Protein AF-A0A398BJD2-F1 (afdb_monomer_lite)

Secondary structure (DSSP, 8-state):
-----TT----EEEEETTEEEEEEEEEEEESS-EEEEEEEEEEE-TT--B-PPEEEEEEEEE-SEEEEEEEEEEES-HHHHHH--EEEEEEEEEEETTS-EEEP-HHHHHHHHTTT-TT--HHHHSPPPPP--

Structure (mmCIF, N/CA/C/O backbone):
data_AF-A0A398BJD2-F1
#
_entry.id   AF-A0A398BJD2-F1
#
loop_
_atom_site.group_PDB
_atom_site.id
_atom_site.type_symbol
_atom_site.label_atom_id
_atom_site.label_alt_id
_atom_site.label_comp_id
_atom_site.label_asym_id
_atom_site.label_entity_id
_atom_site.label_seq_id
_atom_site.pdbx_PDB_ins_code
_atom_site.Cartn_x
_atom_site.Cartn_y
_atom_site.Cartn_z
_atom_site.occupancy
_atom_site.B_iso_or_equiv
_atom_site.auth_seq_id
_atom_site.auth_comp_id
_atom_site.auth_asym_id
_atom_site.auth_atom_id
_atom_site.pdbx_PDB_model_num
ATOM 1 N N . MET A 1 1 ? -5.470 4.333 15.284 1.00 41.03 1 MET A N 1
ATOM 2 C CA . MET A 1 1 ? -5.445 3.070 14.524 1.00 41.03 1 MET A CA 1
ATOM 3 C C . MET A 1 1 ? -4.122 3.019 13.797 1.00 41.03 1 MET A C 1
ATOM 5 O O . MET A 1 1 ? -3.887 3.861 12.942 1.00 41.03 1 M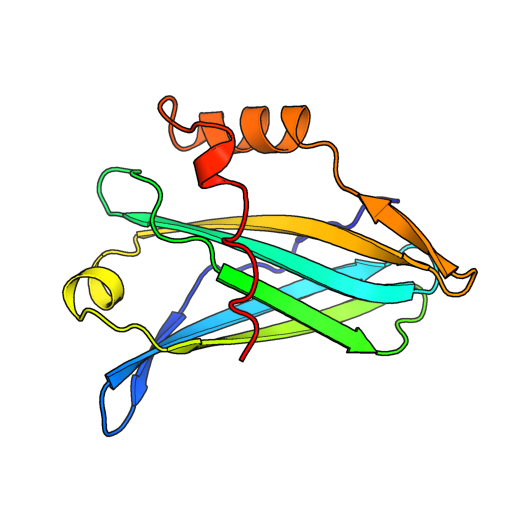ET A O 1
ATOM 9 N N . THR A 1 2 ? -3.240 2.115 14.202 1.00 39.16 2 THR A N 1
ATOM 10 C CA . THR A 1 2 ? -1.899 2.003 13.623 1.00 39.16 2 THR A CA 1
ATOM 11 C C . THR A 1 2 ? -1.855 0.675 12.901 1.00 39.16 2 THR A C 1
ATOM 13 O O . THR A 1 2 ? -1.796 -0.364 13.553 1.00 39.16 2 THR A O 1
ATOM 16 N N . ILE A 1 3 ? -1.955 0.709 11.573 1.00 44.94 3 ILE A N 1
ATOM 17 C CA . ILE A 1 3 ? -1.651 -0.472 10.775 1.00 44.94 3 ILE A CA 1
ATOM 18 C C . ILE A 1 3 ? -0.155 -0.431 10.525 1.00 44.94 3 ILE A C 1
ATOM 20 O O . ILE A 1 3 ? 0.338 0.377 9.743 1.00 44.94 3 ILE A O 1
ATOM 24 N N . ASP A 1 4 ? 0.552 -1.255 11.283 1.00 50.56 4 ASP A N 1
ATOM 25 C CA . ASP A 1 4 ? 1.979 -1.469 11.118 1.00 50.56 4 ASP A CA 1
ATOM 26 C C . ASP A 1 4 ? 2.181 -2.558 10.053 1.00 50.56 4 ASP A C 1
ATOM 28 O O . ASP A 1 4 ? 1.664 -3.668 10.204 1.00 50.56 4 ASP A O 1
ATOM 32 N N . SER A 1 5 ? 2.883 -2.229 8.967 1.00 50.41 5 SER A N 1
ATOM 33 C CA . SER A 1 5 ? 3.232 -3.137 7.866 1.00 50.41 5 SER A CA 1
ATOM 34 C C . SER A 1 5 ? 4.558 -3.872 8.123 1.00 50.41 5 SER A C 1
ATOM 36 O O . SER A 1 5 ? 5.328 -4.130 7.201 1.00 50.41 5 SER A O 1
ATOM 38 N N . THR A 1 6 ? 4.810 -4.263 9.376 1.00 50.88 6 THR A N 1
ATOM 39 C CA . THR A 1 6 ? 6.027 -4.946 9.876 1.00 50.88 6 THR A CA 1
ATOM 40 C C . THR A 1 6 ? 6.441 -6.219 9.126 1.00 50.88 6 THR A C 1
ATOM 42 O O . THR A 1 6 ? 7.538 -6.718 9.356 1.00 50.88 6 THR A O 1
ATOM 45 N N . GLY A 1 7 ? 5.592 -6.771 8.256 1.00 56.72 7 GLY A N 1
ATOM 46 C CA . GLY A 1 7 ? 5.878 -7.981 7.477 1.00 56.72 7 GLY A CA 1
ATOM 47 C C . GLY A 1 7 ? 6.033 -7.770 5.972 1.00 56.72 7 GLY A C 1
ATOM 48 O O . GLY A 1 7 ? 6.034 -8.760 5.250 1.00 56.72 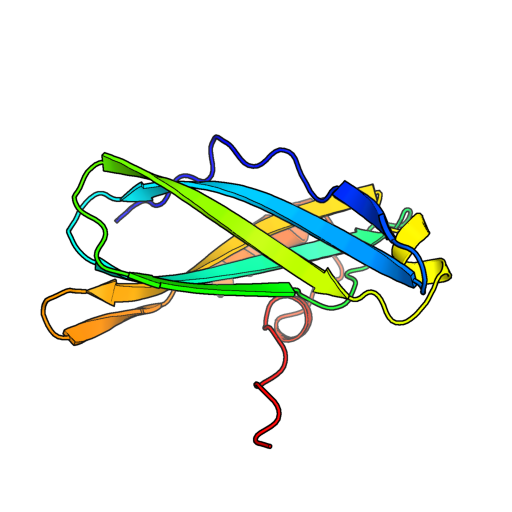7 GLY A O 1
ATOM 49 N N . TYR A 1 8 ? 6.090 -6.531 5.481 1.00 68.12 8 TYR A N 1
ATOM 50 C CA . TYR A 1 8 ? 6.264 -6.292 4.050 1.00 68.12 8 TYR A CA 1
ATOM 51 C C . TYR A 1 8 ? 7.717 -6.524 3.619 1.00 68.12 8 TYR A C 1
ATOM 53 O O . TYR A 1 8 ? 8.610 -5.782 4.023 1.00 68.12 8 TYR A O 1
ATOM 61 N N . THR A 1 9 ? 7.950 -7.542 2.792 1.00 71.12 9 THR A N 1
ATOM 62 C CA . THR A 1 9 ? 9.287 -7.910 2.286 1.00 71.12 9 THR A CA 1
ATOM 63 C C . THR A 1 9 ? 9.598 -7.335 0.905 1.00 71.12 9 THR A C 1
ATOM 65 O O . THR A 1 9 ? 10.712 -7.506 0.417 1.00 71.12 9 THR A O 1
ATOM 68 N N . GLY A 1 10 ? 8.643 -6.636 0.286 1.00 79.56 10 GLY A N 1
ATOM 69 C CA . GLY A 1 10 ? 8.769 -6.097 -1.065 1.00 79.56 10 GLY A CA 1
ATOM 70 C C . GLY A 1 10 ? 7.834 -6.772 -2.066 1.00 79.56 10 GLY A C 1
ATOM 71 O O . GLY A 1 10 ? 6.874 -7.452 -1.695 1.00 79.56 10 GLY A O 1
ATOM 72 N N . ILE A 1 11 ? 8.122 -6.544 -3.345 1.00 83.81 11 ILE A N 1
ATOM 73 C CA . ILE A 1 11 ? 7.409 -7.138 -4.475 1.00 83.81 11 ILE A CA 1
ATOM 74 C C . ILE A 1 11 ? 8.284 -8.237 -5.068 1.00 83.81 11 ILE A C 1
ATOM 76 O O . ILE A 1 11 ? 9.465 -8.019 -5.327 1.00 83.81 11 ILE A O 1
ATOM 80 N N . GLU A 1 12 ? 7.686 -9.391 -5.326 1.00 85.44 12 GLU A N 1
ATOM 81 C CA . GLU A 1 12 ? 8.291 -10.473 -6.089 1.00 85.44 12 GLU A CA 1
ATOM 82 C C . GLU A 1 12 ? 7.812 -10.414 -7.541 1.00 85.44 12 GLU A C 1
ATOM 84 O O . GLU A 1 12 ? 6.609 -10.334 -7.801 1.00 85.44 12 GLU A O 1
ATOM 89 N N . THR A 1 13 ? 8.739 -10.494 -8.493 1.00 83.00 13 THR A N 1
ATOM 90 C CA . THR A 1 13 ? 8.412 -10.649 -9.914 1.00 83.00 13 THR A CA 1
ATOM 91 C C . THR A 1 13 ? 8.449 -12.129 -10.278 1.00 83.00 13 THR A C 1
ATOM 93 O O . THR A 1 13 ? 9.491 -12.774 -10.195 1.00 83.00 13 THR A O 1
ATOM 96 N N . ASN A 1 14 ? 7.319 -12.662 -10.729 1.00 84.62 14 ASN A N 1
ATOM 97 C CA . ASN A 1 14 ? 7.175 -14.042 -11.169 1.00 84.62 14 ASN A CA 1
ATOM 98 C C . ASN A 1 14 ? 6.941 -14.092 -12.680 1.00 84.62 14 ASN A C 1
ATOM 100 O O . ASN A 1 14 ? 6.075 -13.383 -13.196 1.00 84.62 14 ASN A O 1
ATOM 104 N N . TYR A 1 15 ? 7.669 -14.957 -13.385 1.00 80.06 15 TYR A N 1
ATOM 105 C CA . TYR A 1 15 ? 7.367 -15.287 -14.776 1.00 80.06 15 TYR A CA 1
ATOM 106 C C . TYR A 1 15 ? 6.320 -16.406 -14.811 1.00 80.06 15 TYR A C 1
ATOM 108 O O . TYR A 1 15 ? 6.538 -17.490 -14.271 1.00 80.06 15 TYR A O 1
ATOM 116 N N . VAL A 1 16 ? 5.171 -16.136 -15.423 1.00 80.50 16 VAL A N 1
ATOM 117 C CA . VAL A 1 16 ? 4.100 -17.110 -15.671 1.00 80.50 16 VAL A CA 1
ATOM 118 C C . VAL A 1 16 ? 3.961 -17.322 -17.178 1.00 80.50 16 VAL A C 1
ATOM 120 O O . VAL A 1 16 ? 4.381 -16.466 -17.946 1.00 80.50 16 VAL A O 1
ATOM 123 N N . GLU A 1 17 ? 3.365 -18.438 -17.617 1.00 72.12 17 GLU A N 1
ATOM 124 C CA . GLU A 1 17 ? 3.377 -18.958 -19.008 1.00 72.12 17 GLU A CA 1
ATOM 125 C C . GLU A 1 17 ? 3.143 -17.943 -20.152 1.00 72.12 17 GLU A C 1
ATOM 127 O O . GLU A 1 17 ? 3.451 -18.251 -21.302 1.00 72.12 17 GLU A O 1
ATOM 132 N N . ARG A 1 18 ? 2.582 -16.753 -19.882 1.00 73.06 18 ARG A N 1
ATOM 133 C CA . ARG A 1 18 ? 2.342 -15.684 -20.868 1.00 73.06 18 ARG A CA 1
ATOM 134 C C . ARG A 1 18 ? 2.650 -14.259 -20.374 1.00 73.06 18 ARG A C 1
ATOM 136 O O . ARG A 1 18 ? 2.047 -13.314 -20.875 1.00 73.06 18 ARG A O 1
ATOM 143 N N . GLY A 1 19 ? 3.533 -14.084 -19.390 1.00 81.94 19 GLY A N 1
ATOM 144 C CA . GLY A 1 19 ? 3.974 -12.752 -18.957 1.00 81.94 19 GLY A CA 1
ATOM 145 C C . GLY A 1 19 ? 4.495 -12.688 -17.526 1.00 81.94 19 GLY A C 1
ATOM 146 O O . GLY A 1 19 ? 4.637 -13.700 -16.843 1.00 81.94 19 GLY A O 1
ATOM 147 N N . TYR A 1 20 ? 4.757 -11.473 -17.055 1.00 85.31 20 TYR A N 1
ATOM 148 C CA . TYR A 1 20 ? 5.238 -11.232 -15.699 1.00 85.31 20 TYR A CA 1
ATOM 149 C C . TYR A 1 20 ? 4.094 -10.864 -14.754 1.00 85.31 20 TYR A C 1
ATOM 151 O O . TYR A 1 20 ? 3.118 -10.210 -15.135 1.00 85.31 20 TYR A O 1
ATOM 159 N N . ARG A 1 21 ? 4.220 -11.273 -13.492 1.00 88.69 21 ARG A N 1
ATOM 160 C CA . ARG A 1 21 ? 3.326 -10.878 -12.404 1.00 88.69 21 ARG A CA 1
ATOM 161 C C . ARG A 1 21 ? 4.111 -10.369 -11.216 1.00 88.69 21 ARG A C 1
ATOM 163 O O . ARG A 1 21 ? 5.030 -11.036 -10.754 1.00 88.69 21 ARG A O 1
ATOM 170 N N . TYR A 1 22 ? 3.669 -9.248 -10.672 1.00 89.00 22 TYR A N 1
ATOM 171 C CA . TYR A 1 22 ? 4.040 -8.848 -9.327 1.00 89.00 22 TYR A CA 1
ATOM 172 C C . TYR A 1 22 ? 3.213 -9.625 -8.317 1.00 89.00 22 TYR A C 1
ATOM 174 O O . TYR A 1 22 ? 2.001 -9.757 -8.488 1.00 89.00 22 TYR A O 1
ATOM 182 N N . ALA A 1 23 ? 3.859 -10.101 -7.262 1.00 89.69 23 ALA A N 1
ATOM 183 C CA . ALA A 1 23 ? 3.225 -10.652 -6.080 1.00 89.69 23 ALA A CA 1
ATOM 184 C C . ALA A 1 23 ? 3.748 -9.916 -4.846 1.00 89.69 23 ALA A C 1
ATOM 186 O O . ALA A 1 23 ? 4.931 -9.601 -4.752 1.00 89.69 23 ALA A O 1
ATOM 187 N N . ALA A 1 24 ? 2.864 -9.625 -3.902 1.00 90.00 24 ALA A N 1
ATOM 188 C CA . ALA A 1 24 ? 3.252 -9.052 -2.623 1.00 90.00 24 ALA A CA 1
ATOM 189 C C . ALA A 1 24 ? 2.417 -9.670 -1.512 1.00 90.00 24 ALA A C 1
ATOM 191 O O . ALA A 1 24 ? 1.214 -9.884 -1.677 1.00 90.00 24 ALA A O 1
ATOM 192 N N . GLN A 1 25 ? 3.054 -9.901 -0.370 1.00 89.62 25 GLN A N 1
ATOM 193 C CA . GLN A 1 25 ? 2.398 -10.314 0.859 1.00 89.62 25 GLN A CA 1
ATOM 194 C C . GLN A 1 25 ? 2.712 -9.296 1.954 1.00 89.62 25 GLN A C 1
ATOM 196 O O . GLN A 1 25 ? 3.850 -8.858 2.115 1.00 89.62 25 GLN A O 1
ATOM 201 N N . LEU A 1 26 ? 1.688 -8.903 2.708 1.00 88.75 26 LEU A N 1
ATOM 202 C CA . LEU A 1 26 ? 1.800 -7.964 3.813 1.00 88.75 26 LEU A CA 1
ATOM 203 C C . LEU A 1 26 ? 1.119 -8.541 5.042 1.00 88.75 26 LEU A C 1
ATOM 205 O O . LEU A 1 26 ? 0.020 -9.091 4.969 1.00 88.75 26 LEU A O 1
ATOM 209 N N . ARG A 1 27 ? 1.748 -8.347 6.198 1.00 88.50 27 ARG A N 1
ATOM 210 C CA . ARG A 1 27 ? 1.094 -8.552 7.487 1.00 88.50 27 ARG A CA 1
ATOM 211 C C . ARG A 1 27 ? 0.536 -7.216 7.964 1.00 88.50 27 ARG A C 1
ATOM 213 O O . ARG A 1 27 ? 1.287 -6.259 8.119 1.00 88.50 27 ARG A O 1
ATOM 220 N N . LEU A 1 28 ? -0.770 -7.166 8.188 1.00 88.06 28 LEU A N 1
ATOM 221 C CA . LEU A 1 28 ? -1.482 -6.022 8.739 1.00 88.06 28 LEU A CA 1
ATOM 222 C C . LEU A 1 28 ? -1.794 -6.287 10.207 1.00 88.06 28 LEU A C 1
ATOM 224 O O . LEU A 1 28 ? -2.444 -7.278 10.540 1.00 88.06 28 LEU A O 1
ATOM 228 N N . LYS A 1 29 ? -1.381 -5.376 11.086 1.00 89.81 29 LYS A N 1
ATOM 229 C CA . LYS A 1 29 ? -1.866 -5.347 12.466 1.00 89.81 29 LYS A CA 1
ATOM 230 C C . LYS A 1 29 ? -3.118 -4.480 12.553 1.00 89.81 29 LYS A C 1
ATOM 232 O O . LYS A 1 29 ? -3.062 -3.267 12.375 1.00 89.81 29 LYS A O 1
ATOM 237 N N . VAL A 1 30 ? -4.249 -5.109 12.830 1.00 90.06 30 VAL A N 1
ATOM 238 C CA . VAL A 1 30 ? -5.560 -4.477 12.955 1.00 90.06 30 VAL A CA 1
ATOM 239 C C . VAL A 1 30 ? -5.860 -4.271 14.439 1.00 90.06 30 VAL A C 1
ATOM 241 O O . VAL A 1 30 ? -5.857 -5.225 15.207 1.00 90.06 30 VAL A O 1
ATOM 244 N N . THR A 1 31 ? -6.101 -3.025 14.857 1.00 89.31 31 THR A N 1
ATOM 245 C CA . THR A 1 31 ? -6.372 -2.668 16.269 1.00 89.31 31 THR A CA 1
ATOM 246 C C . THR A 1 31 ? -7.863 -2.516 16.586 1.00 89.31 31 THR A C 1
ATOM 248 O O . THR A 1 31 ? -8.212 -2.109 17.686 1.00 89.31 31 THR A O 1
ATOM 251 N N . ALA A 1 32 ? -8.738 -2.710 15.598 1.00 89.94 32 ALA A N 1
ATOM 252 C CA . ALA A 1 32 ? -10.191 -2.633 15.731 1.00 89.94 32 ALA A CA 1
ATOM 253 C C . ALA A 1 32 ? -10.850 -3.383 14.559 1.00 89.94 32 ALA A C 1
ATOM 255 O O . ALA A 1 32 ? -10.280 -3.351 13.471 1.00 89.94 32 ALA A O 1
ATOM 256 N N . PRO A 1 33 ? -12.029 -4.011 14.727 1.00 92.31 33 PRO A N 1
ATOM 257 C CA . PRO A 1 33 ? -12.672 -4.777 13.659 1.00 92.31 33 PRO A CA 1
ATOM 258 C C . PRO A 1 33 ? -12.981 -3.961 12.394 1.00 92.31 33 PRO A C 1
ATOM 260 O O . PRO A 1 33 ? -13.568 -2.876 12.467 1.00 92.31 33 PRO A O 1
ATOM 263 N N . VAL A 1 34 ? -12.630 -4.503 11.225 1.00 94.56 34 VAL A N 1
ATOM 264 C CA . VAL A 1 34 ? -12.810 -3.853 9.912 1.00 94.56 34 VAL A CA 1
ATOM 265 C C . VAL A 1 34 ? -13.378 -4.831 8.886 1.00 94.56 34 VAL A C 1
ATOM 267 O O . VAL A 1 34 ? -13.175 -6.029 9.005 1.00 94.56 34 VAL A O 1
ATOM 270 N N . THR A 1 35 ? -14.090 -4.322 7.883 1.00 94.88 35 THR A N 1
ATOM 271 C CA . THR A 1 35 ? -14.814 -5.107 6.857 1.00 94.88 35 THR A CA 1
ATOM 272 C C . THR A 1 35 ? -14.184 -5.002 5.467 1.00 94.88 35 THR A C 1
ATOM 274 O O . THR A 1 35 ? -14.504 -5.763 4.552 1.00 94.88 35 THR A O 1
ATOM 277 N N . ALA A 1 36 ? -13.289 -4.032 5.273 1.00 93.25 36 ALA A N 1
ATOM 278 C CA . ALA A 1 36 ? -12.471 -3.929 4.075 1.00 93.25 36 ALA A CA 1
ATOM 279 C C . ALA A 1 36 ? -11.208 -3.113 4.345 1.00 93.25 36 ALA A C 1
ATOM 281 O O . ALA A 1 36 ? -11.235 -2.144 5.105 1.00 93.25 36 ALA A O 1
ATOM 282 N N . VAL A 1 37 ? -10.128 -3.456 3.652 1.00 93.19 37 VAL A N 1
ATOM 283 C CA . VAL A 1 37 ? -8.868 -2.711 3.654 1.00 93.19 37 VAL A CA 1
ATOM 284 C C . VAL A 1 37 ? -8.383 -2.508 2.225 1.00 93.19 37 VAL A C 1
ATOM 286 O O . VAL A 1 37 ? -8.470 -3.412 1.391 1.00 93.19 37 VAL A O 1
ATOM 289 N N . ASN A 1 38 ? -7.875 -1.312 1.943 1.00 93.00 38 ASN A N 1
ATOM 290 C CA . ASN A 1 38 ? -7.130 -1.017 0.730 1.00 93.00 38 ASN A CA 1
ATOM 291 C C . ASN A 1 38 ? -5.690 -0.667 1.102 1.00 93.00 38 ASN A C 1
ATOM 293 O O . ASN A 1 38 ? -5.446 0.256 1.882 1.00 93.00 38 ASN A O 1
ATOM 297 N N . VAL A 1 39 ? -4.751 -1.407 0.531 1.00 91.88 39 VAL A N 1
ATOM 298 C CA . VAL A 1 39 ? -3.318 -1.159 0.636 1.00 91.88 39 VAL A CA 1
ATOM 299 C C . VAL A 1 39 ? -2.821 -0.718 -0.732 1.00 91.88 39 VAL A C 1
ATOM 301 O O . VAL A 1 39 ? -3.182 -1.310 -1.749 1.00 91.88 39 VAL A O 1
ATOM 304 N N . VAL A 1 40 ? -1.992 0.315 -0.757 1.00 91.94 40 VAL A N 1
ATOM 305 C CA . VAL A 1 40 ? -1.324 0.798 -1.962 1.00 91.94 40 VAL A CA 1
ATOM 306 C C . VAL A 1 40 ? 0.156 0.495 -1.840 1.00 91.94 40 VAL A C 1
ATOM 308 O O . VAL A 1 40 ? 0.757 0.691 -0.785 1.00 91.94 40 VAL A O 1
ATOM 311 N N . ILE A 1 41 ? 0.731 -0.000 -2.928 1.00 91.00 41 ILE A N 1
ATOM 312 C CA . ILE A 1 41 ? 2.149 -0.301 -3.056 1.00 91.00 41 ILE A CA 1
ATOM 313 C C . ILE A 1 41 ? 2.688 0.518 -4.220 1.00 91.00 41 ILE A C 1
ATOM 315 O O . ILE A 1 41 ? 2.135 0.485 -5.315 1.00 91.00 41 ILE A O 1
ATOM 319 N N . ILE A 1 42 ? 3.774 1.239 -3.988 1.00 90.19 42 ILE A N 1
ATOM 320 C CA . ILE A 1 42 ? 4.457 2.071 -4.972 1.00 90.19 42 ILE A CA 1
ATOM 321 C C . ILE A 1 42 ? 5.795 1.400 -5.268 1.00 90.19 42 ILE A C 1
ATOM 323 O O . ILE A 1 42 ? 6.685 1.436 -4.412 1.00 90.19 42 ILE A O 1
ATOM 327 N N . PRO A 1 43 ? 5.945 0.741 -6.426 1.00 89.44 43 PRO A N 1
ATOM 328 C CA . PRO A 1 43 ? 7.235 0.239 -6.863 1.00 89.44 43 PRO A CA 1
ATOM 329 C C . PRO A 1 43 ? 8.136 1.406 -7.278 1.00 89.44 43 PRO A C 1
ATOM 331 O O . PRO A 1 43 ? 7.662 2.423 -7.783 1.00 89.44 43 PRO A O 1
ATOM 334 N N . PHE A 1 44 ? 9.438 1.240 -7.086 1.00 88.56 44 PHE A N 1
ATOM 335 C CA . PHE A 1 44 ? 10.467 2.166 -7.536 1.00 88.56 44 PHE A CA 1
ATOM 336 C C . PHE A 1 44 ? 11.461 1.437 -8.423 1.00 88.56 44 PHE A C 1
ATOM 338 O O . PHE A 1 44 ? 11.884 0.318 -8.104 1.00 88.56 44 PHE A O 1
ATOM 345 N N . ASP A 1 45 ? 11.861 2.103 -9.499 1.00 87.50 45 ASP A N 1
ATOM 346 C CA . ASP A 1 45 ? 12.882 1.587 -10.394 1.00 87.50 45 ASP A CA 1
ATOM 347 C C . ASP A 1 45 ? 14.301 1.693 -9.797 1.00 87.50 45 ASP A C 1
ATOM 349 O O . ASP A 1 45 ? 14.521 2.166 -8.673 1.00 87.50 45 ASP A O 1
ATOM 353 N N . VAL A 1 46 ? 15.307 1.265 -10.563 1.00 84.88 46 VAL A N 1
ATOM 354 C CA . VAL A 1 46 ? 16.715 1.309 -10.140 1.00 84.88 46 VAL A CA 1
ATOM 355 C C . VAL A 1 46 ? 17.260 2.725 -9.886 1.00 84.88 46 VAL A C 1
ATOM 357 O O . VAL A 1 46 ? 18.286 2.854 -9.207 1.00 84.88 46 VAL A O 1
ATOM 360 N N . TRP A 1 47 ? 16.573 3.765 -10.374 1.00 86.88 47 TRP A N 1
ATOM 361 C CA . TRP A 1 47 ? 16.876 5.191 -10.204 1.00 86.88 47 TRP A CA 1
ATOM 362 C C . TRP A 1 47 ? 15.936 5.891 -9.207 1.00 86.88 47 TRP A C 1
ATOM 364 O O . TRP A 1 47 ? 15.902 7.126 -9.149 1.00 86.88 47 TRP A O 1
ATOM 374 N N . ASN A 1 48 ? 15.189 5.125 -8.405 1.00 85.94 48 ASN A N 1
ATOM 375 C CA . ASN A 1 48 ? 14.185 5.617 -7.461 1.00 85.94 48 ASN A CA 1
ATOM 376 C C . ASN A 1 48 ? 13.089 6.478 -8.119 1.00 85.94 48 ASN A C 1
ATOM 378 O O . ASN A 1 48 ? 12.518 7.353 -7.462 1.00 85.94 48 ASN A O 1
ATOM 382 N N . GLN A 1 49 ? 12.787 6.282 -9.402 1.00 87.19 49 GLN A N 1
ATOM 383 C CA . GLN A 1 49 ? 11.584 6.865 -9.991 1.00 87.19 49 GLN A CA 1
ATOM 384 C C . GLN A 1 49 ? 10.371 6.006 -9.616 1.00 87.19 49 GLN A C 1
ATOM 386 O O . GLN A 1 49 ? 10.470 4.774 -9.642 1.00 87.19 49 GLN A O 1
ATOM 391 N N . PRO A 1 50 ? 9.245 6.625 -9.218 1.00 87.38 50 PRO A N 1
ATOM 392 C CA . PRO A 1 50 ? 8.020 5.884 -8.963 1.00 87.38 50 PRO A CA 1
ATOM 393 C C . PRO A 1 50 ? 7.532 5.219 -10.246 1.00 87.38 50 PRO A C 1
ATOM 395 O O . PRO A 1 50 ? 7.443 5.842 -11.302 1.00 87.38 50 PRO A O 1
ATOM 398 N N . MET A 1 51 ? 7.182 3.948 -10.130 1.00 87.31 51 MET A N 1
ATOM 399 C CA . MET A 1 51 ? 6.446 3.221 -11.152 1.00 87.31 51 MET A CA 1
ATOM 400 C C . MET A 1 51 ? 4.948 3.294 -10.848 1.00 87.31 51 MET A C 1
ATOM 402 O O . MET A 1 51 ? 4.515 3.859 -9.842 1.00 87.31 51 MET A O 1
ATOM 406 N N . ARG A 1 52 ? 4.130 2.683 -11.708 1.00 86.19 52 ARG A N 1
ATOM 407 C CA . ARG A 1 52 ? 2.677 2.661 -11.529 1.00 86.19 52 ARG A CA 1
ATOM 408 C C . ARG A 1 52 ? 2.284 2.060 -10.164 1.00 86.19 52 ARG A C 1
ATOM 410 O O . ARG A 1 52 ? 2.617 0.900 -9.908 1.00 86.19 52 ARG A O 1
ATOM 417 N N . PRO A 1 53 ? 1.506 2.778 -9.330 1.00 89.44 53 PRO A N 1
ATOM 418 C CA . PRO A 1 53 ? 1.044 2.243 -8.058 1.00 89.44 53 PRO A CA 1
ATOM 419 C C . PRO A 1 53 ? 0.128 1.033 -8.239 1.00 89.44 53 PRO A C 1
ATOM 421 O O . PRO A 1 53 ? -0.739 0.993 -9.120 1.00 89.44 53 PRO A O 1
ATOM 424 N N . LEU A 1 54 ? 0.297 0.063 -7.352 1.00 90.25 54 LEU A N 1
ATOM 425 C CA . LEU A 1 54 ? -0.484 -1.157 -7.263 1.00 90.25 54 LEU A CA 1
ATOM 426 C C . LEU A 1 54 ? -1.465 -1.023 -6.103 1.00 90.25 54 LEU A C 1
ATOM 428 O O . LEU A 1 54 ? -1.103 -0.572 -5.019 1.00 90.25 54 LEU A O 1
ATOM 432 N N . SER A 1 55 ? -2.714 -1.428 -6.316 1.00 91.69 55 SER A N 1
ATOM 433 C CA . SER A 1 55 ? -3.728 -1.419 -5.263 1.00 91.69 55 SER A CA 1
ATOM 434 C C . SER A 1 55 ? -4.148 -2.840 -4.919 1.00 91.69 55 SER A C 1
ATOM 436 O O . SER A 1 55 ? -4.506 -3.623 -5.800 1.00 91.69 55 SER A O 1
ATOM 438 N N . LEU A 1 56 ? -4.113 -3.152 -3.627 1.00 91.38 56 LEU A N 1
ATOM 439 C CA . LEU A 1 56 ? -4.613 -4.374 -3.021 1.00 91.38 56 LEU A CA 1
ATOM 440 C C . LEU A 1 56 ? -5.874 -4.037 -2.227 1.00 91.38 56 LEU A C 1
ATOM 442 O O . LEU A 1 56 ? -5.798 -3.437 -1.158 1.00 91.38 56 LEU A O 1
ATOM 446 N N . THR A 1 57 ? -7.038 -4.440 -2.731 1.00 93.00 57 THR A N 1
ATOM 447 C CA . THR A 1 57 ? -8.297 -4.328 -1.983 1.00 93.00 57 THR A CA 1
ATOM 448 C C . THR A 1 57 ? -8.701 -5.695 -1.466 1.00 93.00 57 THR A C 1
ATOM 450 O O . THR A 1 57 ? -8.888 -6.620 -2.253 1.00 93.00 57 THR A O 1
ATOM 453 N N . LYS A 1 58 ? -8.891 -5.817 -0.152 1.00 93.31 58 LYS A N 1
ATOM 454 C CA . LYS A 1 58 ? -9.434 -7.023 0.472 1.00 93.31 58 LYS A CA 1
ATOM 455 C C . LYS A 1 58 ? -10.739 -6.673 1.175 1.00 93.31 58 LYS A C 1
ATOM 457 O O . LYS A 1 58 ? -10.752 -5.850 2.087 1.00 93.31 58 LYS A O 1
ATOM 462 N N . ILE A 1 59 ? -11.827 -7.287 0.718 1.00 93.12 59 ILE A N 1
ATOM 463 C CA . ILE A 1 59 ? -13.162 -7.170 1.315 1.00 93.12 59 ILE A CA 1
ATOM 464 C C . ILE A 1 59 ? -13.389 -8.450 2.112 1.00 93.12 59 ILE A C 1
ATOM 466 O O . ILE A 1 59 ? -13.619 -9.510 1.534 1.00 93.12 59 ILE A O 1
ATOM 470 N N . ALA A 1 60 ? -13.207 -8.355 3.421 1.00 91.00 60 ALA A N 1
ATOM 471 C CA . ALA A 1 60 ? -13.329 -9.452 4.368 1.00 91.00 60 ALA A CA 1
ATOM 472 C C . ALA A 1 60 ? -13.432 -8.870 5.779 1.00 91.00 60 ALA A C 1
ATOM 474 O O . ALA A 1 60 ? -12.915 -7.782 6.041 1.00 91.00 60 ALA A O 1
ATOM 475 N N . ASP A 1 61 ? -14.053 -9.617 6.685 1.00 92.31 61 ASP A N 1
ATOM 476 C CA . ASP A 1 61 ? -14.085 -9.250 8.093 1.00 92.31 61 ASP A CA 1
ATOM 477 C C . ASP A 1 61 ? -12.751 -9.603 8.751 1.00 92.31 61 ASP A C 1
ATOM 479 O O . ASP A 1 61 ? -12.342 -10.764 8.809 1.00 92.31 61 ASP A O 1
ATOM 483 N N . PHE A 1 62 ? -12.070 -8.587 9.266 1.00 91.25 62 PHE A N 1
ATOM 484 C CA . PHE A 1 62 ? -10.845 -8.724 10.033 1.00 91.25 62 PHE A CA 1
ATOM 485 C C . PHE A 1 62 ? -11.144 -8.404 11.492 1.00 91.25 62 PHE A C 1
ATOM 487 O O . PHE A 1 62 ? -11.524 -7.281 11.831 1.00 91.25 62 PHE A O 1
ATOM 494 N N . ALA A 1 63 ? -10.943 -9.390 12.364 1.00 93.31 63 ALA A N 1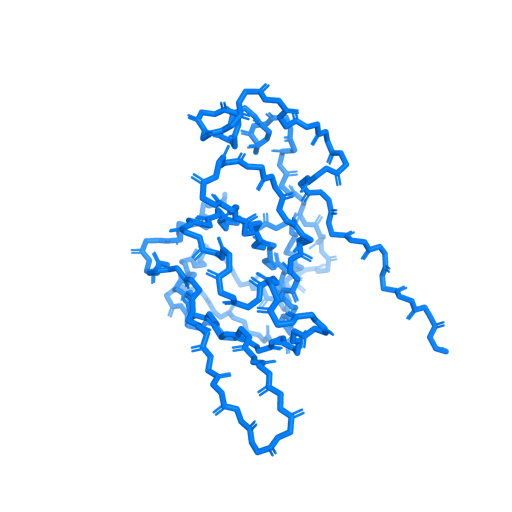
ATOM 495 C CA . ALA A 1 63 ? -10.940 -9.173 13.805 1.00 93.31 63 ALA A CA 1
ATOM 496 C C . ALA A 1 63 ? -9.714 -8.347 14.236 1.00 93.31 63 ALA A C 1
ATOM 498 O O . ALA A 1 63 ? -8.776 -8.137 13.467 1.00 93.31 63 ALA A O 1
ATOM 499 N N . GLU A 1 64 ? -9.684 -7.904 15.488 1.00 93.00 64 GLU A N 1
ATOM 500 C CA . GLU A 1 64 ? -8.456 -7.360 16.069 1.00 93.00 64 GLU A CA 1
ATOM 501 C C . GLU A 1 64 ? -7.343 -8.426 16.061 1.00 93.00 64 GLU A C 1
ATOM 503 O O . GLU A 1 64 ? -7.587 -9.590 16.377 1.00 93.00 64 GLU A O 1
ATOM 508 N N . GLY A 1 65 ? -6.124 -8.050 15.665 1.00 91.31 65 GLY A N 1
ATOM 509 C CA . GLY A 1 65 ? -4.988 -8.968 15.583 1.00 91.31 65 GLY A CA 1
ATOM 510 C C . GLY A 1 65 ? -4.131 -8.791 14.331 1.00 91.31 65 GLY A C 1
ATOM 511 O O . GLY A 1 65 ? -4.195 -7.775 13.643 1.00 91.31 65 GLY A O 1
ATOM 512 N N . SER A 1 66 ? -3.275 -9.777 14.059 1.00 90.25 66 SER A N 1
ATOM 513 C CA . SER A 1 66 ? -2.427 -9.797 12.861 1.00 90.25 66 SER A CA 1
ATOM 514 C C . SER A 1 66 ? -3.077 -10.614 11.756 1.00 90.25 66 SER A C 1
ATOM 516 O O . SER A 1 66 ? -3.436 -11.767 11.977 1.00 90.25 66 SER A O 1
ATOM 518 N N . HIS A 1 67 ? -3.150 -10.041 10.561 1.00 90.69 67 HIS A N 1
ATOM 519 C CA . HIS A 1 67 ? -3.733 -10.669 9.380 1.00 90.69 67 HIS A CA 1
ATOM 520 C C . HIS A 1 67 ? -2.767 -10.597 8.216 1.00 90.69 67 HIS A C 1
ATOM 522 O O . HIS A 1 67 ? -2.064 -9.603 8.052 1.00 90.69 67 HIS A O 1
ATOM 528 N N . THR A 1 68 ? -2.745 -11.635 7.393 1.00 90.19 68 THR A N 1
ATOM 529 C CA . THR A 1 68 ? -1.975 -11.626 6.151 1.00 90.19 68 THR A CA 1
ATOM 530 C C . THR A 1 68 ? -2.892 -11.239 5.001 1.00 90.19 68 THR A C 1
ATOM 532 O O . THR A 1 68 ? -3.993 -11.773 4.870 1.00 90.19 68 THR A O 1
ATOM 535 N N . VAL A 1 69 ? -2.430 -10.315 4.168 1.00 89.94 69 VAL A N 1
ATOM 536 C CA . VAL A 1 69 ? -3.053 -9.977 2.892 1.00 89.94 69 VAL A CA 1
ATOM 537 C C . VAL A 1 69 ? -2.029 -10.144 1.783 1.00 89.94 69 VAL A C 1
ATOM 539 O O . VAL A 1 69 ? -0.851 -9.841 1.958 1.00 89.94 69 VAL A O 1
ATOM 542 N N . ASP A 1 70 ? -2.485 -10.627 0.644 1.00 91.31 70 ASP A N 1
ATOM 543 C CA . ASP A 1 70 ? -1.661 -10.894 -0.522 1.00 91.31 70 ASP A CA 1
ATOM 544 C C . ASP A 1 70 ? -2.337 -10.351 -1.780 1.00 91.31 70 ASP A C 1
ATOM 546 O O . ASP A 1 70 ? -3.565 -10.267 -1.857 1.00 91.31 70 ASP A O 1
ATOM 550 N N . GLY A 1 71 ? -1.521 -9.944 -2.748 1.00 89.69 71 GLY A N 1
ATOM 551 C CA . GLY A 1 71 ? -1.974 -9.416 -4.026 1.00 89.69 71 GLY A CA 1
ATOM 552 C C . GLY A 1 71 ? -1.108 -9.893 -5.176 1.00 89.69 71 GLY A C 1
ATOM 553 O O . GLY A 1 71 ? 0.087 -10.141 -5.007 1.00 89.69 71 GLY A O 1
ATOM 554 N N . GLN A 1 72 ? -1.731 -10.003 -6.348 1.00 90.88 72 GLN A N 1
ATOM 555 C CA . GLN A 1 72 ? -1.059 -10.296 -7.606 1.00 90.88 72 GLN A CA 1
ATOM 556 C C . GLN A 1 72 ? -1.501 -9.302 -8.678 1.00 90.88 72 GLN A C 1
ATOM 558 O O . GLN A 1 72 ? -2.694 -9.027 -8.823 1.00 90.88 72 GLN A O 1
ATOM 563 N N . TRP A 1 73 ? -0.548 -8.796 -9.456 1.00 90.00 73 TRP A N 1
ATOM 564 C CA . TRP A 1 73 ? -0.797 -7.843 -10.536 1.00 90.00 73 TRP A CA 1
ATOM 565 C C . TRP A 1 73 ? -0.073 -8.294 -11.793 1.00 90.00 73 TRP A C 1
ATOM 567 O O . TRP A 1 73 ? 1.106 -8.632 -11.743 1.00 90.00 73 TRP A O 1
ATOM 577 N N . ASN A 1 74 ? -0.770 -8.289 -12.927 1.00 87.44 74 ASN A N 1
ATOM 578 C CA . ASN A 1 74 ? -0.119 -8.523 -14.212 1.00 87.44 74 ASN A CA 1
ATOM 579 C C . ASN A 1 74 ? 0.752 -7.316 -14.565 1.00 87.44 74 ASN A C 1
ATOM 581 O O . ASN A 1 74 ? 0.314 -6.170 -14.430 1.00 87.44 74 ASN A O 1
ATOM 585 N N . VAL A 1 75 ? 1.961 -7.590 -15.039 1.00 83.88 75 VAL A N 1
ATOM 586 C CA . VAL A 1 75 ? 2.876 -6.583 -15.564 1.00 83.88 75 VAL A CA 1
ATOM 587 C C . VAL A 1 75 ? 2.749 -6.594 -17.081 1.00 83.88 75 VAL A C 1
ATOM 589 O O . VAL A 1 75 ? 2.855 -7.645 -17.710 1.00 83.88 75 VAL A O 1
ATOM 592 N N . PHE A 1 76 ? 2.453 -5.431 -17.658 1.00 72.94 76 PHE A N 1
ATOM 593 C CA . PHE A 1 76 ? 2.161 -5.302 -19.088 1.00 72.94 76 PHE A CA 1
ATOM 594 C C . PHE A 1 76 ? 3.404 -4.987 -19.936 1.00 72.94 76 PHE A C 1
ATOM 596 O O . PHE A 1 76 ? 3.332 -5.109 -21.154 1.00 72.94 76 PHE A O 1
ATOM 603 N N . ASP A 1 77 ? 4.521 -4.615 -19.303 1.00 75.38 77 ASP A N 1
ATOM 604 C CA . ASP A 1 77 ? 5.812 -4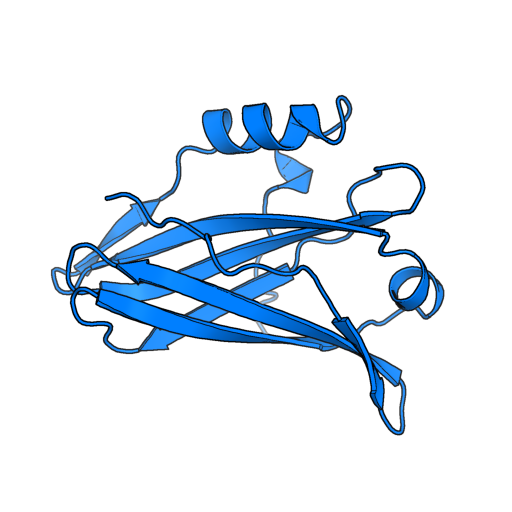.336 -19.941 1.00 75.38 77 ASP A CA 1
ATOM 605 C C . ASP A 1 77 ? 6.917 -5.158 -19.254 1.00 75.38 77 ASP A C 1
ATOM 607 O O . ASP A 1 77 ? 7.014 -5.194 -18.026 1.00 75.38 77 ASP A O 1
ATOM 611 N N . GLU A 1 78 ? 7.753 -5.843 -20.033 1.00 70.31 78 GLU A N 1
ATOM 612 C CA . GLU A 1 78 ? 8.874 -6.622 -19.494 1.00 70.31 78 GLU A CA 1
ATOM 613 C C . GLU A 1 78 ? 9.938 -5.728 -18.836 1.00 70.31 78 GLU A C 1
ATOM 615 O O . GLU A 1 78 ? 10.582 -6.153 -17.875 1.00 70.31 78 GLU A O 1
ATOM 620 N N . ASN A 1 79 ? 10.093 -4.481 -19.298 1.00 71.81 79 ASN A N 1
ATOM 621 C CA . ASN A 1 79 ? 11.013 -3.521 -18.684 1.00 71.81 79 ASN A CA 1
ATOM 622 C C . ASN A 1 79 ? 10.559 -3.137 -17.279 1.00 71.81 79 ASN A C 1
ATOM 624 O O . ASN A 1 79 ? 11.390 -3.013 -16.379 1.00 71.81 79 ASN A O 1
ATOM 628 N N . ASP A 1 80 ? 9.245 -3.009 -17.074 1.00 71.56 80 ASP A N 1
ATOM 629 C CA . ASP A 1 80 ? 8.699 -2.771 -15.745 1.00 71.56 80 ASP A CA 1
ATOM 630 C C . ASP A 1 80 ? 9.031 -3.963 -14.838 1.00 71.56 80 ASP A C 1
ATOM 632 O O . ASP A 1 80 ? 9.564 -3.779 -13.744 1.00 71.56 80 ASP A O 1
ATOM 636 N N . ALA A 1 81 ? 8.800 -5.191 -15.319 1.00 72.12 81 ALA A N 1
ATOM 637 C CA . ALA A 1 81 ? 8.960 -6.412 -14.529 1.00 72.12 81 ALA A CA 1
ATOM 638 C C . ALA A 1 81 ? 10.370 -6.584 -13.939 1.00 72.12 81 ALA A C 1
ATOM 640 O O . ALA A 1 81 ? 10.519 -7.068 -12.812 1.00 72.12 81 ALA A O 1
ATOM 641 N N . LEU A 1 82 ? 11.391 -6.182 -14.698 1.00 71.88 82 LEU A N 1
ATOM 642 C CA . LEU A 1 82 ? 12.803 -6.273 -14.321 1.00 71.88 82 LEU A CA 1
ATOM 643 C C . LEU A 1 82 ? 13.336 -4.996 -13.648 1.00 71.88 82 LEU A C 1
ATOM 645 O O . LEU A 1 82 ? 14.433 -5.012 -13.090 1.00 71.88 82 LEU A O 1
ATOM 649 N N . GLY A 1 83 ? 12.586 -3.893 -13.709 1.00 76.62 83 GLY A N 1
ATOM 650 C CA . GLY A 1 83 ? 13.015 -2.580 -13.231 1.00 76.62 83 GLY A CA 1
ATOM 651 C C . GLY A 1 83 ? 12.822 -2.354 -11.732 1.00 76.62 83 GLY A C 1
ATOM 652 O O . GLY A 1 83 ? 13.510 -1.506 -11.161 1.00 76.62 83 GLY A O 1
ATOM 653 N N . VAL A 1 84 ? 11.923 -3.102 -11.081 1.00 83.12 84 VAL A N 1
ATOM 654 C CA . VAL A 1 84 ? 11.587 -2.904 -9.661 1.00 83.12 84 VAL A CA 1
ATOM 655 C C . VAL A 1 84 ? 12.781 -3.237 -8.769 1.00 83.12 84 VAL A C 1
ATOM 657 O O . VAL A 1 84 ? 13.228 -4.379 -8.692 1.00 83.12 84 VAL A O 1
ATOM 660 N N . LYS A 1 85 ? 13.261 -2.236 -8.029 1.00 83.31 85 LYS A N 1
ATOM 661 C CA . LYS A 1 85 ? 14.367 -2.384 -7.074 1.00 83.31 85 LYS A CA 1
ATOM 662 C C . LYS A 1 85 ? 13.923 -2.237 -5.629 1.00 83.31 85 LYS A C 1
ATOM 664 O O . LYS A 1 85 ? 14.463 -2.887 -4.738 1.00 83.31 85 LYS A O 1
ATOM 669 N N . ASN A 1 86 ? 12.975 -1.342 -5.390 1.00 86.25 86 ASN A N 1
ATOM 670 C CA . ASN A 1 86 ? 12.429 -1.089 -4.068 1.00 86.25 86 ASN A CA 1
ATOM 671 C C . ASN A 1 86 ? 10.928 -0.835 -4.178 1.00 86.25 86 ASN A C 1
ATOM 673 O O . ASN A 1 86 ? 10.389 -0.636 -5.263 1.00 86.25 86 ASN A O 1
ATOM 677 N N . SER A 1 87 ? 10.236 -0.843 -3.051 1.00 88.69 87 SER A N 1
ATOM 678 C CA . SER A 1 87 ? 8.817 -0.529 -3.011 1.00 88.69 87 SER A CA 1
ATOM 679 C C . SER A 1 87 ? 8.421 0.036 -1.658 1.00 88.69 87 SER A C 1
ATOM 681 O O . SER A 1 87 ? 9.016 -0.275 -0.627 1.00 88.69 87 SER A O 1
ATOM 683 N N . PHE A 1 88 ? 7.394 0.872 -1.668 1.00 89.25 88 PHE A N 1
ATOM 684 C CA . PHE A 1 88 ? 6.809 1.460 -0.475 1.00 89.25 88 PHE A CA 1
ATOM 685 C C . PHE A 1 88 ? 5.339 1.074 -0.397 1.00 89.25 88 PHE A C 1
ATOM 687 O O . PHE A 1 88 ? 4.599 1.294 -1.349 1.00 89.25 88 PHE A O 1
ATOM 694 N N . ALA A 1 89 ? 4.910 0.514 0.730 1.00 90.38 89 ALA A N 1
ATOM 695 C CA . ALA A 1 89 ? 3.527 0.110 0.937 1.00 90.38 89 ALA A CA 1
ATOM 696 C C . ALA A 1 89 ? 2.894 0.883 2.093 1.00 90.38 89 ALA A C 1
ATOM 698 O O . ALA A 1 89 ? 3.516 1.076 3.139 1.00 90.38 89 ALA A O 1
ATOM 699 N N . TYR A 1 90 ? 1.635 1.279 1.926 1.00 89.62 90 TYR A N 1
ATOM 700 C CA . TYR A 1 90 ? 0.852 1.939 2.964 1.00 89.62 90 TYR A CA 1
ATOM 701 C C . TYR A 1 90 ? -0.632 1.577 2.851 1.00 89.62 90 TYR A C 1
ATOM 703 O O . TYR A 1 90 ? -1.115 1.155 1.802 1.00 89.62 90 TYR A O 1
ATOM 711 N N . VAL A 1 91 ? -1.378 1.740 3.941 1.00 91.19 91 VAL A N 1
ATOM 712 C CA . VAL A 1 91 ? -2.834 1.553 3.925 1.00 91.19 91 VAL A CA 1
ATOM 713 C C . VAL A 1 91 ? -3.500 2.847 3.488 1.00 91.19 91 VAL A C 1
ATOM 715 O O . VAL A 1 91 ? -3.352 3.845 4.178 1.00 91.19 91 VAL A O 1
ATOM 718 N N . ASP A 1 92 ? -4.230 2.841 2.375 1.00 91.75 92 ASP A N 1
ATOM 719 C CA . ASP A 1 92 ? -4.924 4.025 1.843 1.00 91.75 92 ASP A CA 1
ATOM 720 C C . ASP A 1 92 ? -6.232 4.292 2.584 1.00 91.75 92 ASP A C 1
ATOM 722 O O . ASP A 1 92 ? -6.516 5.419 2.994 1.00 91.75 92 ASP A O 1
ATOM 726 N N . ARG A 1 93 ? -7.031 3.242 2.783 1.00 91.94 93 ARG A N 1
ATOM 727 C CA . ARG A 1 93 ? -8.318 3.350 3.468 1.00 91.94 93 ARG A CA 1
ATOM 728 C C . ARG A 1 93 ? -8.764 2.040 4.079 1.00 91.94 93 ARG A C 1
ATOM 730 O O . ARG A 1 93 ? -8.407 0.954 3.622 1.00 91.94 93 ARG A O 1
ATOM 737 N N . VAL A 1 94 ? -9.615 2.166 5.084 1.00 93.06 94 VAL A N 1
ATOM 738 C CA . VAL A 1 94 ? -10.194 1.043 5.812 1.00 93.06 94 VAL A CA 1
ATOM 739 C C . VAL A 1 94 ? -11.661 1.314 6.087 1.00 93.06 94 VAL A C 1
ATOM 741 O O . VAL A 1 94 ? -12.029 2.423 6.470 1.00 93.06 94 VAL A O 1
ATOM 744 N N . ARG A 1 95 ? -12.506 0.300 5.906 1.00 94.12 95 ARG A N 1
ATOM 745 C CA . ARG A 1 95 ? -13.924 0.350 6.259 1.00 94.12 95 ARG A CA 1
ATOM 746 C C . ARG A 1 95 ? -14.139 -0.370 7.583 1.00 94.12 95 ARG A C 1
ATOM 748 O O . ARG A 1 95 ? -13.869 -1.560 7.688 1.00 94.12 95 ARG A O 1
ATOM 755 N N . MET A 1 96 ? -14.639 0.343 8.581 1.00 92.69 96 MET A N 1
ATOM 756 C CA . MET A 1 96 ? -14.992 -0.212 9.886 1.00 92.69 96 MET A CA 1
ATOM 757 C C . MET A 1 96 ? -16.292 -1.024 9.798 1.00 92.69 96 MET A C 1
ATOM 759 O O . MET A 1 96 ? -17.104 -0.827 8.888 1.00 92.69 96 MET A O 1
ATOM 763 N N . THR A 1 97 ? -16.540 -1.892 10.778 1.00 91.69 97 THR A N 1
ATOM 764 C CA . THR A 1 97 ? -17.828 -2.606 10.924 1.00 91.69 97 THR A CA 1
ATOM 765 C C . THR A 1 97 ? -19.012 -1.663 11.147 1.00 91.69 97 THR A C 1
ATOM 767 O O . THR A 1 97 ? -20.131 -1.971 10.754 1.00 91.69 97 THR A O 1
ATOM 770 N N . THR A 1 98 ? -18.763 -0.470 11.693 1.00 90.06 98 THR A N 1
ATOM 771 C CA . THR A 1 98 ? -19.762 0.596 11.874 1.00 90.06 98 THR A CA 1
ATOM 772 C C . THR A 1 98 ? -20.156 1.302 10.572 1.00 90.06 98 THR A C 1
ATOM 774 O O . THR A 1 98 ? -21.017 2.175 10.584 1.00 90.06 98 THR A O 1
ATOM 777 N N . GLY A 1 99 ? -19.509 0.974 9.448 1.00 89.00 99 GLY A N 1
ATOM 778 C CA . GLY A 1 99 ? -19.718 1.632 8.157 1.00 89.00 99 GLY A CA 1
ATOM 779 C C . GLY A 1 99 ? -18.872 2.891 7.938 1.00 89.00 99 GLY A C 1
ATOM 780 O O . GLY A 1 99 ? -18.834 3.393 6.816 1.00 89.00 99 GLY A O 1
ATOM 781 N N . ILE A 1 100 ? -18.150 3.366 8.959 1.00 92.56 100 ILE A N 1
ATOM 782 C CA . ILE A 1 100 ? -17.212 4.492 8.845 1.00 92.56 100 ILE A CA 1
ATOM 783 C C . ILE A 1 100 ? -16.018 4.081 7.977 1.00 92.56 100 ILE A C 1
ATOM 785 O O . ILE A 1 100 ? -15.444 3.009 8.171 1.00 92.56 100 ILE A O 1
ATOM 789 N N . VAL A 1 101 ? -15.616 4.948 7.046 1.00 92.75 101 VAL A N 1
ATOM 790 C CA . VAL A 1 101 ? -14.389 4.778 6.257 1.00 92.75 101 VAL A CA 1
ATOM 791 C C . VAL A 1 101 ? -13.334 5.746 6.767 1.00 92.75 101 VAL A C 1
ATOM 793 O O . VAL A 1 101 ? -13.568 6.951 6.828 1.00 92.75 101 VAL A O 1
ATOM 796 N N . ILE A 1 102 ? -12.173 5.209 7.124 1.00 90.88 102 ILE A N 1
ATOM 797 C CA . ILE A 1 102 ? -11.009 5.979 7.552 1.00 90.88 102 ILE A CA 1
ATOM 798 C C . ILE A 1 102 ? -10.019 5.997 6.397 1.00 90.88 102 ILE A C 1
ATOM 800 O O . ILE A 1 102 ? -9.683 4.942 5.860 1.00 90.88 102 ILE A O 1
ATOM 804 N N . TYR A 1 103 ? -9.554 7.188 6.039 1.00 90.69 103 TYR A N 1
ATOM 805 C CA . TYR A 1 103 ? -8.518 7.400 5.033 1.00 90.69 103 TYR A CA 1
ATOM 806 C C . TYR A 1 103 ? -7.194 7.707 5.715 1.00 90.69 103 TYR A C 1
ATOM 808 O O . TYR A 1 103 ? -7.166 8.304 6.795 1.00 90.69 103 TYR A O 1
ATOM 816 N N . ALA A 1 104 ? -6.100 7.309 5.082 1.00 88.75 104 ALA A N 1
ATOM 817 C CA . ALA A 1 104 ? -4.787 7.699 5.545 1.00 88.75 104 ALA A CA 1
ATOM 818 C C . ALA A 1 104 ? -4.475 9.164 5.226 1.00 88.75 104 ALA A C 1
ATOM 820 O O . ALA A 1 104 ? -4.968 9.753 4.264 1.00 88.75 104 ALA A O 1
ATOM 821 N N . ASP A 1 105 ? -3.629 9.738 6.075 1.00 88.81 105 ASP A N 1
ATOM 822 C CA . ASP A 1 105 ? -3.123 11.099 5.955 1.00 88.81 105 ASP A CA 1
ATOM 823 C C . ASP A 1 105 ? -2.066 11.154 4.843 1.00 88.81 105 ASP A C 1
ATOM 825 O O . ASP A 1 105 ? -0.929 10.696 5.009 1.00 88.81 105 ASP A O 1
ATOM 829 N N . ARG A 1 106 ? -2.475 11.672 3.683 1.00 85.44 106 ARG A N 1
ATOM 830 C CA . ARG A 1 106 ? -1.663 11.684 2.460 1.00 85.44 106 ARG A CA 1
ATOM 831 C C . ARG A 1 106 ? -0.417 12.544 2.583 1.00 85.44 106 ARG A C 1
ATOM 833 O O . ARG A 1 106 ? 0.620 12.148 2.059 1.00 85.44 106 ARG A O 1
ATOM 840 N N . ASP A 1 107 ? -0.476 13.647 3.322 1.00 87.25 107 ASP A N 1
ATOM 841 C CA . ASP A 1 107 ? 0.679 14.525 3.517 1.00 87.25 107 ASP A CA 1
ATOM 842 C C . ASP A 1 107 ? 1.794 13.791 4.262 1.00 87.25 107 ASP A C 1
ATOM 844 O O . ASP A 1 107 ? 2.972 13.866 3.898 1.00 87.25 107 ASP A O 1
ATOM 848 N N . LYS A 1 108 ? 1.424 12.995 5.273 1.00 88.12 108 LYS A N 1
ATOM 849 C CA . LYS A 1 108 ? 2.381 12.151 5.999 1.00 88.12 108 LYS A CA 1
ATOM 850 C C . LYS A 1 108 ? 2.932 11.030 5.131 1.00 88.12 108 LYS A C 1
ATOM 852 O O . LYS A 1 108 ? 4.126 10.746 5.218 1.00 88.12 108 LYS A O 1
ATOM 857 N N . ILE A 1 109 ? 2.093 10.406 4.307 1.00 88.06 109 ILE A N 1
ATOM 858 C CA . ILE A 1 109 ? 2.528 9.366 3.368 1.00 88.06 109 ILE A CA 1
ATOM 859 C C . ILE A 1 109 ? 3.541 9.943 2.380 1.00 88.06 109 ILE A C 1
ATOM 861 O O . ILE A 1 109 ? 4.639 9.401 2.253 1.00 88.06 109 ILE A O 1
ATOM 865 N N . LEU A 1 110 ? 3.221 11.076 1.751 1.00 88.50 110 LEU A N 1
ATOM 866 C CA . LEU A 1 110 ? 4.102 11.752 0.806 1.00 88.50 110 LEU A CA 1
ATOM 867 C C . LEU A 1 110 ? 5.424 12.154 1.466 1.00 88.50 110 LEU A C 1
ATOM 869 O O . LEU A 1 110 ? 6.487 11.947 0.887 1.00 88.50 110 LEU A O 1
ATOM 873 N N . ALA A 1 111 ? 5.388 12.670 2.697 1.00 88.44 111 ALA A N 1
ATOM 874 C CA . ALA A 1 111 ? 6.594 13.018 3.443 1.00 88.44 111 ALA A CA 1
ATOM 875 C C . ALA A 1 111 ? 7.500 11.804 3.721 1.00 88.44 111 ALA A C 1
ATOM 877 O O . ALA A 1 111 ? 8.724 11.936 3.678 1.00 88.44 111 ALA A O 1
ATOM 878 N N . GLN A 1 112 ? 6.934 10.620 3.993 1.00 87.56 112 GLN A N 1
ATOM 879 C CA . GLN A 1 112 ? 7.725 9.391 4.146 1.00 87.56 112 GLN A CA 1
ATOM 880 C C . GLN A 1 112 ? 8.243 8.882 2.801 1.00 87.56 112 GLN A C 1
ATOM 882 O O . GLN A 1 112 ? 9.420 8.546 2.696 1.00 87.56 112 GLN A O 1
ATOM 887 N N . ALA A 1 113 ? 7.404 8.880 1.766 1.00 85.81 113 ALA A N 1
ATOM 888 C CA . ALA A 1 113 ? 7.786 8.428 0.435 1.00 85.81 113 ALA A CA 1
ATOM 889 C C . ALA A 1 113 ? 8.910 9.308 -0.153 1.00 85.81 113 ALA A C 1
ATOM 891 O O . ALA A 1 113 ? 9.873 8.792 -0.723 1.00 85.81 113 ALA A O 1
ATOM 892 N N . LYS A 1 114 ? 8.886 10.624 0.109 1.00 88.62 114 LYS A N 1
ATOM 893 C CA . LYS A 1 114 ? 9.944 11.572 -0.281 1.00 88.62 114 LYS A CA 1
ATOM 894 C C . LYS A 1 114 ? 11.322 11.281 0.315 1.00 88.62 114 LYS A C 1
ATOM 896 O O . LYS A 1 114 ? 12.319 11.754 -0.225 1.00 88.62 114 LYS A O 1
ATOM 901 N N . LYS A 1 115 ? 11.411 10.484 1.386 1.00 87.31 115 LYS A N 1
ATOM 902 C CA . LYS A 1 115 ? 12.701 10.003 1.912 1.00 87.31 115 LYS A CA 1
ATOM 903 C C . LYS A 1 115 ? 13.369 8.986 0.984 1.00 87.31 115 LYS A C 1
ATOM 905 O O . LYS A 1 115 ? 14.581 8.826 1.052 1.00 87.31 115 LYS A O 1
ATOM 910 N N . ILE A 1 116 ? 12.588 8.305 0.145 1.00 84.12 116 ILE A N 1
ATOM 911 C CA . ILE A 1 116 ? 13.072 7.363 -0.872 1.00 84.12 116 ILE A CA 1
ATOM 912 C C . ILE A 1 116 ? 13.385 8.124 -2.162 1.00 84.12 116 ILE A C 1
ATOM 914 O O . ILE A 1 116 ? 14.463 7.964 -2.732 1.00 84.12 116 ILE A O 1
ATOM 918 N N . SER A 1 117 ? 12.457 8.979 -2.601 1.00 85.69 117 SER A N 1
ATOM 919 C CA . SER A 1 117 ? 12.606 9.774 -3.820 1.00 85.69 117 SER A CA 1
ATOM 920 C C . SER A 1 117 ? 12.070 11.187 -3.633 1.00 85.69 117 SER A C 1
ATOM 922 O O . SER A 1 117 ? 10.867 11.410 -3.518 1.00 85.69 117 SER A O 1
ATOM 924 N N . SER A 1 118 ? 12.966 12.172 -3.630 1.00 81.06 118 SER A N 1
ATOM 925 C CA . SER A 1 118 ? 12.622 13.577 -3.373 1.00 81.06 118 SER A CA 1
ATOM 926 C C . SER A 1 118 ? 11.707 14.204 -4.430 1.00 81.06 118 SER A C 1
ATOM 928 O O . SER A 1 118 ? 11.090 15.233 -4.159 1.00 81.06 118 SER A O 1
ATOM 930 N N . LYS A 1 119 ? 11.609 13.584 -5.612 1.00 82.06 119 LYS A N 1
ATOM 931 C CA . LYS A 1 119 ? 10.815 14.053 -6.756 1.00 82.06 119 LYS A CA 1
ATOM 932 C C . LYS A 1 119 ? 9.352 13.599 -6.735 1.00 82.06 119 LYS A C 1
ATOM 934 O O . LYS A 1 119 ? 8.618 13.988 -7.628 1.00 82.06 119 LYS A O 1
ATOM 939 N N . LEU A 1 120 ? 8.944 12.792 -5.754 1.00 83.62 120 LEU A N 1
ATOM 940 C CA . LEU A 1 120 ? 7.571 12.295 -5.659 1.00 83.62 120 LEU A CA 1
ATOM 941 C C . LEU A 1 120 ? 6.548 13.422 -5.513 1.00 83.62 120 LEU A C 1
ATOM 943 O O . LEU A 1 120 ? 6.683 14.300 -4.650 1.00 83.62 120 LEU A O 1
ATOM 947 N N . GLU A 1 121 ? 5.482 13.31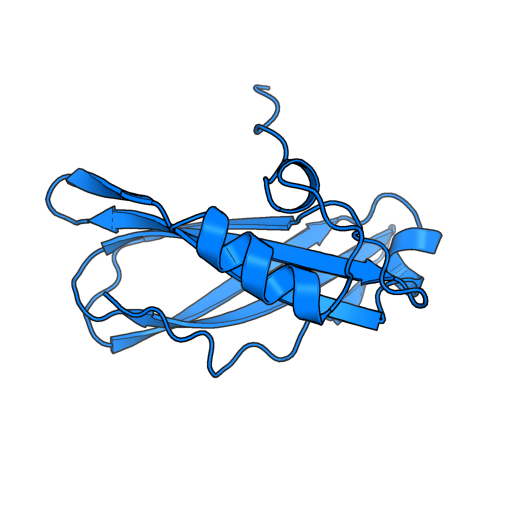6 -6.292 1.00 83.94 121 GLU A N 1
ATOM 948 C CA . GLU A 1 121 ? 4.304 14.170 -6.228 1.00 83.94 121 GLU A CA 1
ATOM 949 C C . GLU A 1 121 ? 3.094 13.397 -5.682 1.00 83.94 121 GLU A C 1
ATOM 951 O O . GLU A 1 121 ? 3.111 12.173 -5.544 1.00 83.94 121 GLU A O 1
ATOM 956 N N . GLU A 1 122 ? 2.017 14.107 -5.334 1.00 80.62 122 GLU A N 1
ATOM 957 C CA . GLU A 1 122 ? 0.814 13.469 -4.776 1.00 80.62 122 GLU A CA 1
ATOM 958 C C . GLU A 1 122 ? 0.199 12.451 -5.755 1.00 80.62 122 GLU A C 1
ATOM 960 O O . GLU A 1 122 ? -0.270 11.390 -5.351 1.00 80.62 122 GLU A O 1
ATOM 965 N N . GLN A 1 123 ? 0.255 12.730 -7.056 1.00 82.31 123 GLN A N 1
ATOM 966 C CA . GLN A 1 123 ? -0.265 11.833 -8.089 1.00 82.31 123 GLN A CA 1
ATOM 967 C C . GLN A 1 123 ? 0.466 10.483 -8.159 1.00 82.31 123 GLN A C 1
ATOM 969 O O . GLN A 1 123 ? -0.138 9.494 -8.564 1.00 82.31 123 GLN A O 1
ATOM 974 N N . ASP A 1 124 ? 1.726 10.424 -7.718 1.00 80.50 124 ASP A N 1
ATOM 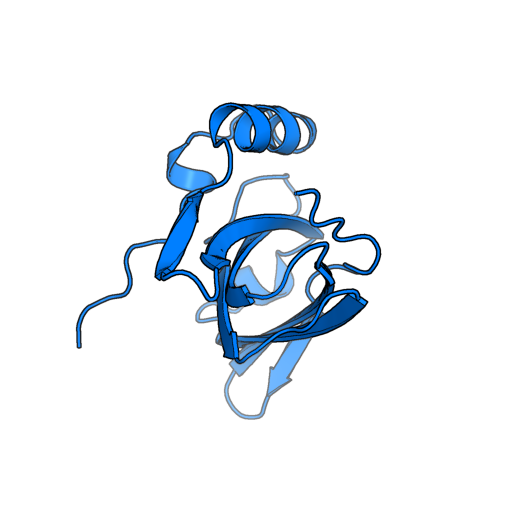975 C CA . ASP A 1 124 ? 2.542 9.206 -7.761 1.00 80.50 124 ASP A CA 1
ATOM 976 C C . ASP A 1 124 ? 2.229 8.258 -6.604 1.00 80.50 124 ASP A C 1
ATOM 978 O O . ASP A 1 124 ? 2.538 7.069 -6.662 1.00 80.50 124 ASP A O 1
ATOM 982 N N . ILE A 1 125 ? 1.623 8.778 -5.532 1.00 80.25 125 ILE A N 1
ATOM 983 C CA . ILE A 1 125 ? 1.189 7.962 -4.399 1.00 80.25 125 ILE A CA 1
ATOM 984 C C . ILE A 1 125 ? -0.265 7.519 -4.547 1.00 80.25 125 ILE A C 1
ATOM 986 O O . ILE A 1 125 ? -0.673 6.555 -3.913 1.00 80.25 125 ILE A O 1
ATOM 990 N N . VAL A 1 126 ? -1.055 8.167 -5.404 1.00 79.25 126 VAL A N 1
ATOM 991 C CA . VAL A 1 126 ? -2.472 7.840 -5.577 1.00 79.25 126 VAL A CA 1
ATOM 992 C C . VAL A 1 126 ? -2.637 6.730 -6.622 1.00 79.25 126 VAL A C 1
ATOM 994 O O . VAL A 1 126 ? -2.230 6.895 -7.772 1.00 79.25 126 VAL A O 1
ATOM 997 N N . PRO A 1 127 ? -3.280 5.595 -6.283 1.00 68.19 127 PRO A N 1
ATOM 998 C CA . PRO A 1 127 ? -3.572 4.575 -7.277 1.00 68.19 127 PRO A CA 1
ATOM 999 C C . PRO A 1 127 ? -4.538 5.136 -8.332 1.00 68.19 127 PRO A C 1
ATOM 1001 O O . PRO A 1 127 ? -5.500 5.829 -7.977 1.00 68.19 127 PRO A O 1
ATOM 1004 N N . PRO A 1 128 ? -4.330 4.831 -9.627 1.00 65.25 128 PRO A N 1
ATOM 1005 C CA . PRO A 1 128 ? -5.230 5.288 -10.675 1.00 65.25 128 PRO A CA 1
ATOM 1006 C C . PRO A 1 128 ? -6.650 4.800 -10.378 1.00 65.25 128 PRO A C 1
ATOM 1008 O O . PRO A 1 128 ? -6.839 3.666 -9.928 1.00 65.25 128 PRO A O 1
ATOM 1011 N N . ALA A 1 129 ? -7.648 5.656 -10.625 1.00 57.50 129 ALA A N 1
ATOM 1012 C CA . ALA A 1 129 ? -9.044 5.290 -10.421 1.00 57.50 129 ALA A CA 1
ATOM 1013 C C . ALA A 1 129 ? -9.338 3.955 -11.132 1.00 57.50 129 ALA A C 1
ATOM 1015 O O . ALA A 1 129 ? -8.889 3.772 -12.272 1.00 57.50 129 ALA A O 1
ATOM 1016 N N . PRO A 1 130 ? -10.060 3.016 -10.490 1.00 49.31 130 PRO A N 1
ATOM 1017 C CA . PRO A 1 130 ? -10.450 1.788 -11.162 1.00 49.31 130 PRO A CA 1
ATOM 1018 C C . PRO A 1 130 ? -11.199 2.176 -12.438 1.00 49.31 130 PRO A C 1
ATOM 1020 O O . PRO A 1 130 ? -12.161 2.949 -12.383 1.00 49.31 130 PRO A O 1
ATOM 1023 N N . LYS A 1 131 ? -10.728 1.692 -13.594 1.00 36.06 131 LYS A N 1
ATOM 1024 C CA . LYS A 1 131 ? -11.492 1.824 -14.835 1.00 36.06 131 LYS A CA 1
ATOM 1025 C C . LYS A 1 131 ? -12.831 1.137 -14.577 1.00 36.06 131 LYS A C 1
ATOM 1027 O O . LYS A 1 131 ? -12.847 -0.035 -14.217 1.00 36.06 131 LYS A O 1
ATOM 1032 N N . LYS A 1 132 ? -13.929 1.889 -14.680 1.00 32.44 132 LYS A N 1
ATOM 1033 C CA . LYS A 1 132 ? -15.263 1.292 -14.741 1.00 32.44 132 LYS A CA 1
ATOM 1034 C C . LYS A 1 132 ? -15.307 0.508 -16.052 1.00 32.44 132 LYS A C 1
ATOM 1036 O O . LYS A 1 132 ? -15.185 1.131 -17.105 1.00 32.44 132 LYS A O 1
ATOM 1041 N N . GLU A 1 133 ? -15.356 -0.817 -15.964 1.00 32.19 133 GLU A N 1
ATOM 1042 C CA . GLU A 1 133 ? -15.842 -1.659 -17.064 1.00 32.19 133 GLU A CA 1
ATOM 1043 C C . GLU A 1 133 ? -17.347 -1.453 -17.252 1.00 32.19 133 GLU A C 1
ATOM 1045 O O . GLU A 1 133 ? -18.046 -1.235 -16.231 1.00 32.19 133 GLU A O 1
#

Radius of gyration: 15.03 Å; chains: 1; bounding box: 37×34×37 Å

pLDDT: mean 82.73, std 13.64, range [32.19, 94.88]

Foldseek 3Di:
DDFDQVPWPFWDWDDDPPAIKTKTKTKTQAQAKFQKWKKKKWFAFPVRDTDAIDIFIDGHIDHGGIDMGMDMDTDPDPCVSPGGDGMDMDIQWTQHPVRDIDGDDLVVVQVVSCVSPVPDDSVSRDHPDPPDD

Organism: NCBI:txid2306023

Sequence (133 aa):
MTIDSTGYTGIETNYVERGYRYAAQLRLKVTAPVTAVNVVIIPFDVWNQPMRPLSLTKIADFAEGSHTVDGQWNVFDENDALGVKNSFAYVDRVRMTTGIVIYADRDKILAQAKKISSKLEEQDIVPPAPKKE